Protein AF-A0AA88CM36-F1 (afdb_monomer)

Mean predicted aligned error: 4.9 Å

pLDDT: mean 90.38, std 9.53, range [45.75, 97.06]

InterPro domains:
  IPR036291 NAD(P)-binding domain superfamily [SSF51735] (39-88)
  IPR047109 Cinnamyl alcohol dehydrogenase-like [PTHR42683] (1-88)

Organism: Ficus carica (NCBI:txid3494)

Solvent-accessible surface area (backbone atoms only — not comparable to full-atom values): 5952 Å² total; per-residue (Å²): 138,77,50,72,56,81,22,68,46,97,88,70,48,72,32,73,52,90,91,53,96,71,82,87,77,63,70,91,79,61,75,89,79,60,98,73,64,61,66,80,77,44,55,55,41,81,50,44,30,46,68,40,50,50,56,33,56,76,72,61,57,49,40,67,82,43,87,74,88,79,88,62,80,54,76,45,31,54,41,40,54,53,50,36,42,75,39,40,13,47,77,83,127

Sequence (93 aa):
MILTYAAIYYDGTTTYRGYSDVMEAEEHFVIRIPDNPPLDAGAPLLCAGITVYGPLKYFKLDKAGLHVGIVGLGGLGRMAVKFAKAMGGLRSL

Nearest PDB structures (foldseek):
  1yqd-assembly1_A  TM=9.614E-01  e=1.274E-07  Populus tremuloides
  5z0c-assembly1_A-2  TM=9.697E-01  e=1.662E-07  Persicaria minor
  6k3g-assembly1_B  TM=9.669E-01  e=3.943E-07  Catharanthus roseus
  8b1v-assembly1_A  TM=9.812E-01  e=3.167E-05  Tabernanthe iboga
  5vkt-assembly1_A  TM=9.602E-01  e=2.964E-05  Sorghum bicolor

Foldseek 3Di:
DADQFQGQDPVRDTHDDDVDPDDDDDPVLDDDDDPDDDPVVCVLCSPLVCVQVVCCVVVVVLAAPAADDADDDPSNSVNNVVSCVVSNNDDDD

Radius of gyration: 16.61 Å; Cα contacts (8 Å, |Δi|>4): 82; chains: 1; bounding box: 49×28×39 Å

Secondary structure (DSSP, 8-state):
---SSSPBPTTSPBP-TTSSS-----GGG--PPPSSS-HHHHGGGGTHHHHHHHHHHHTT--STT--------SHHHHHHHHHHHHTT-----

Structure (mmCIF, N/CA/C/O backbone):
data_AF-A0AA88CM36-F1
#
_entry.id   AF-A0AA88CM36-F1
#
loop_
_atom_site.group_PDB
_atom_site.id
_atom_site.type_symbol
_atom_site.label_atom_id
_atom_site.label_alt_id
_atom_site.label_comp_id
_atom_site.label_asym_id
_atom_site.label_entity_id
_atom_site.label_seq_id
_atom_site.pdbx_PDB_ins_code
_atom_site.Cartn_x
_atom_site.Cartn_y
_atom_site.Cartn_z
_atom_site.occupancy
_atom_site.B_iso_or_equiv
_atom_site.auth_seq_id
_atom_site.auth_comp_id
_atom_site.auth_asym_id
_atom_site.auth_atom_id
_atom_site.pdbx_PDB_mo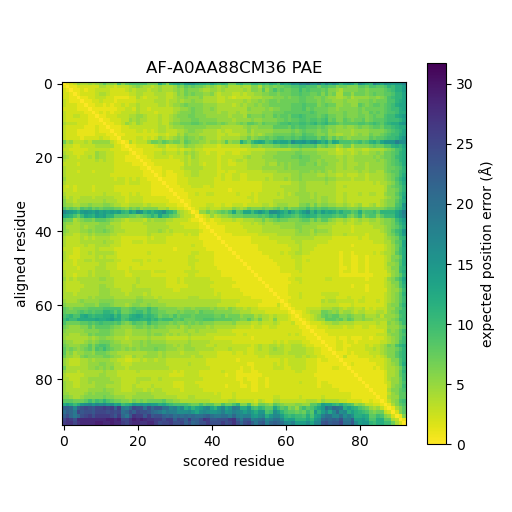del_num
ATOM 1 N N . MET A 1 1 ? 17.580 -0.940 2.731 1.00 74.94 1 MET A N 1
ATOM 2 C CA . MET A 1 1 ? 16.276 -0.784 2.050 1.00 74.94 1 MET A CA 1
ATOM 3 C C . MET A 1 1 ? 16.551 -0.526 0.582 1.00 74.94 1 MET A C 1
ATOM 5 O O . MET A 1 1 ? 17.254 0.431 0.292 1.00 74.94 1 MET A O 1
ATOM 9 N N . ILE A 1 2 ? 16.068 -1.387 -0.314 1.00 89.38 2 ILE A N 1
ATOM 10 C CA . ILE A 1 2 ? 16.191 -1.193 -1.765 1.00 89.38 2 ILE A CA 1
ATOM 11 C C . ILE A 1 2 ? 14.916 -0.504 -2.243 1.00 89.38 2 ILE A C 1
ATOM 13 O O . ILE A 1 2 ? 13.821 -1.006 -1.996 1.00 89.38 2 ILE A O 1
ATOM 17 N N . LEU A 1 3 ? 15.050 0.649 -2.896 1.00 90.44 3 LEU A N 1
ATO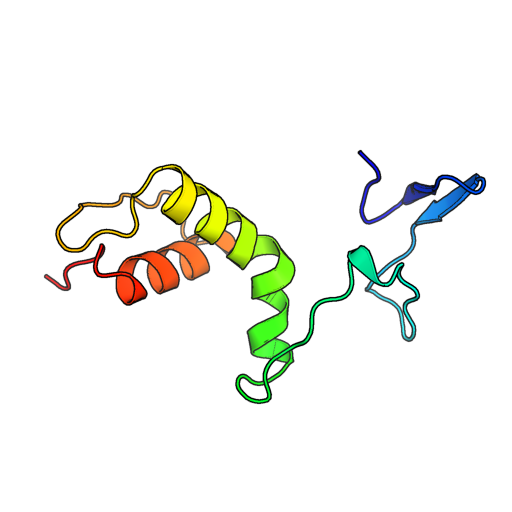M 18 C CA . LEU A 1 3 ? 13.896 1.405 -3.374 1.00 90.44 3 LEU A CA 1
ATOM 19 C C . LEU A 1 3 ? 13.276 0.770 -4.624 1.00 90.44 3 LEU A C 1
ATOM 21 O O . LEU A 1 3 ? 13.917 0.041 -5.393 1.00 90.44 3 LEU A O 1
ATOM 25 N N . THR A 1 4 ? 11.996 1.084 -4.825 1.00 88.94 4 THR A N 1
ATOM 26 C CA . THR A 1 4 ? 11.221 0.640 -5.984 1.00 88.94 4 THR A CA 1
ATOM 27 C C . THR A 1 4 ? 11.867 1.115 -7.289 1.00 88.94 4 THR A C 1
ATOM 29 O O . THR A 1 4 ? 11.979 0.334 -8.221 1.00 88.94 4 THR A O 1
ATOM 32 N N . TYR A 1 5 ? 12.382 2.341 -7.333 1.00 92.94 5 TYR A N 1
ATOM 33 C CA . TYR A 1 5 ? 13.041 2.900 -8.513 1.00 92.94 5 TYR A CA 1
ATOM 34 C C . TYR A 1 5 ? 14.406 3.476 -8.145 1.00 92.94 5 TYR A C 1
ATOM 36 O O . TYR A 1 5 ? 14.582 3.965 -7.025 1.00 92.94 5 TYR A O 1
ATOM 44 N N . ALA A 1 6 ? 15.334 3.450 -9.103 1.00 93.94 6 ALA A N 1
ATOM 45 C CA . ALA A 1 6 ? 16.639 4.111 -9.034 1.00 93.94 6 ALA A CA 1
ATOM 46 C C . ALA A 1 6 ? 17.521 3.689 -7.839 1.00 93.94 6 ALA A C 1
ATOM 48 O O . ALA A 1 6 ? 18.385 4.448 -7.403 1.00 93.94 6 ALA A O 1
ATOM 49 N N . ALA A 1 7 ? 17.321 2.480 -7.305 1.00 94.31 7 ALA A N 1
ATOM 50 C CA . ALA A 1 7 ? 18.217 1.885 -6.318 1.00 94.31 7 ALA A CA 1
ATOM 51 C C . ALA A 1 7 ? 19.135 0.853 -6.970 1.00 94.31 7 ALA A C 1
ATOM 53 O O . ALA A 1 7 ? 18.741 0.186 -7.925 1.00 94.31 7 ALA A O 1
ATOM 54 N N . ILE A 1 8 ? 20.331 0.694 -6.404 1.00 94.75 8 ILE A N 1
ATOM 55 C CA . ILE A 1 8 ? 21.252 -0.379 -6.777 1.00 94.75 8 ILE A CA 1
ATOM 56 C C . ILE A 1 8 ? 20.821 -1.666 -6.067 1.00 94.75 8 ILE A C 1
ATOM 58 O O . ILE A 1 8 ? 20.647 -1.679 -4.843 1.00 94.75 8 ILE A O 1
ATOM 62 N N . TYR A 1 9 ? 20.594 -2.720 -6.844 1.00 91.44 9 TYR A N 1
ATOM 63 C CA . TYR A 1 9 ? 20.250 -4.053 -6.368 1.00 91.44 9 TYR A CA 1
ATOM 64 C C . TYR A 1 9 ? 21.506 -4.828 -5.939 1.00 91.44 9 TYR A C 1
ATOM 66 O O . TYR A 1 9 ? 22.632 -4.370 -6.134 1.00 91.44 9 TYR A O 1
ATOM 74 N N . TYR A 1 10 ? 21.329 -5.996 -5.316 1.00 90.94 10 TYR A N 1
ATOM 75 C CA . TYR A 1 10 ? 22.443 -6.783 -4.766 1.00 90.94 10 TYR A CA 1
ATOM 76 C C . TYR A 1 10 ? 23.454 -7.253 -5.824 1.00 90.94 10 TYR A C 1
ATOM 78 O O . TYR A 1 10 ? 24.615 -7.478 -5.497 1.00 90.94 10 TYR A O 1
ATOM 86 N N . ASP A 1 11 ? 23.025 -7.368 -7.078 1.00 92.69 11 ASP A N 1
ATOM 87 C CA . ASP A 1 11 ? 23.846 -7.740 -8.235 1.00 92.69 11 ASP A CA 1
ATOM 88 C C . ASP A 1 11 ? 24.501 -6.534 -8.942 1.00 92.69 11 ASP A C 1
ATOM 90 O O . ASP A 1 11 ? 25.160 -6.694 -9.967 1.00 92.69 11 ASP A O 1
ATOM 94 N N . GLY A 1 12 ? 24.332 -5.319 -8.406 1.00 94.56 12 GLY A N 1
ATOM 95 C CA . GLY A 1 12 ? 24.861 -4.081 -8.980 1.00 94.56 12 GLY A CA 1
ATOM 96 C C . GLY A 1 12 ? 23.979 -3.432 -10.053 1.00 94.56 12 GLY A C 1
ATOM 97 O O . GLY A 1 12 ? 24.320 -2.350 -10.533 1.00 94.56 12 GLY A O 1
ATOM 98 N N . THR A 1 13 ? 22.842 -4.031 -10.419 1.00 93.69 13 THR A N 1
ATOM 99 C CA . THR A 1 13 ? 21.902 -3.457 -11.397 1.00 93.69 13 THR A CA 1
ATOM 100 C C . THR A 1 13 ? 21.021 -2.364 -10.783 1.00 93.69 13 THR A C 1
ATOM 102 O O . THR A 1 13 ? 20.904 -2.242 -9.566 1.00 93.69 13 THR A O 1
ATOM 105 N N . THR A 1 14 ? 20.396 -1.525 -11.616 1.00 94.75 14 THR A N 1
ATOM 106 C CA . THR A 1 14 ? 19.444 -0.496 -11.156 1.00 94.75 14 THR A CA 1
ATOM 107 C C . THR A 1 14 ? 18.004 -1.007 -11.199 1.00 94.75 14 THR A C 1
ATOM 109 O O . THR A 1 14 ? 17.604 -1.686 -12.141 1.00 94.75 14 THR A O 1
ATOM 112 N N . THR A 1 15 ? 17.188 -0.644 -10.208 1.00 94.06 15 THR A N 1
ATOM 113 C CA . THR A 1 15 ? 15.762 -0.995 -10.166 1.00 94.06 15 THR A CA 1
ATOM 114 C C . THR A 1 15 ? 14.907 -0.089 -11.071 1.00 94.06 15 THR A C 1
ATOM 116 O O . THR A 1 15 ? 14.886 1.131 -10.893 1.00 94.06 15 THR A O 1
ATOM 119 N N . TYR A 1 16 ? 14.163 -0.692 -12.016 1.00 90.31 16 TYR A N 1
ATOM 120 C CA . TYR A 1 16 ? 13.294 0.014 -12.986 1.00 90.31 16 TYR A CA 1
ATOM 121 C C . TYR A 1 16 ? 11.785 -0.229 -12.809 1.00 90.31 16 TYR A C 1
ATOM 123 O O . TYR A 1 16 ? 11.023 0.698 -13.006 1.00 90.31 16 TYR A O 1
ATOM 131 N N . ARG A 1 17 ? 11.357 -1.427 -12.389 1.00 89.94 17 ARG A N 1
ATOM 132 C CA . ARG A 1 17 ? 10.011 -1.789 -11.877 1.00 89.94 17 ARG A CA 1
ATOM 133 C C . ARG A 1 17 ? 8.788 -1.283 -12.681 1.00 89.94 17 ARG A C 1
ATOM 135 O O . ARG A 1 17 ? 8.851 -1.113 -13.883 1.00 89.94 17 ARG A O 1
ATOM 142 N N . GLY A 1 18 ? 7.619 -1.207 -12.034 1.00 91.00 18 GLY A N 1
ATOM 143 C CA . GLY A 1 18 ? 6.317 -1.554 -12.630 1.00 91.00 18 GLY A CA 1
ATOM 144 C C . GLY A 1 18 ? 5.666 -0.589 -13.609 1.00 91.00 18 GLY A C 1
ATOM 145 O O . GLY A 1 18 ? 4.524 -0.825 -13.985 1.00 91.00 18 GLY A O 1
ATOM 146 N N . TYR A 1 19 ? 6.350 0.468 -14.034 1.00 95.06 19 TYR A N 1
ATOM 147 C CA . TYR A 1 19 ? 5.942 1.246 -15.206 1.00 95.06 19 TYR A CA 1
ATOM 148 C C . TYR A 1 19 ? 6.698 0.746 -16.442 1.00 95.06 19 TYR A C 1
ATOM 150 O O . TYR A 1 19 ? 7.348 1.510 -17.150 1.00 95.06 19 TYR A O 1
ATOM 158 N N . SER A 1 20 ? 6.608 -0.567 -16.651 1.00 94.25 20 SER A N 1
ATOM 159 C CA . SER A 1 20 ? 7.209 -1.345 -17.730 1.00 94.25 20 SER A CA 1
ATOM 160 C C . SER A 1 20 ? 6.190 -2.358 -18.259 1.00 94.25 20 SER A C 1
ATOM 162 O O . SER A 1 20 ? 5.182 -2.647 -17.612 1.00 94.25 20 SER A O 1
ATOM 164 N N . ASP A 1 21 ? 6.441 -2.885 -19.449 1.00 96.81 21 ASP A N 1
ATOM 165 C CA . ASP A 1 21 ? 5.667 -3.959 -20.075 1.00 96.81 21 ASP A CA 1
ATOM 166 C C . ASP A 1 21 ? 5.908 -5.324 -19.411 1.00 96.81 21 ASP A C 1
ATOM 168 O O . ASP A 1 21 ? 4.984 -6.129 -19.294 1.00 96.81 21 ASP A O 1
ATOM 172 N N . VAL A 1 22 ? 7.133 -5.567 -18.940 1.00 95.19 22 VAL A N 1
ATOM 173 C CA . VAL A 1 22 ? 7.542 -6.802 -18.261 1.00 95.19 22 VAL A CA 1
ATOM 174 C C . VAL A 1 22 ? 8.248 -6.475 -16.943 1.00 95.19 22 VAL A C 1
ATOM 176 O O . VAL A 1 22 ? 8.966 -5.478 -16.832 1.00 95.19 22 VAL A O 1
ATOM 179 N N . MET A 1 23 ? 8.039 -7.311 -15.922 1.00 93.25 23 MET A N 1
ATOM 180 C CA . MET A 1 23 ? 8.713 -7.215 -14.625 1.00 93.25 23 MET A CA 1
ATOM 181 C C . MET A 1 23 ? 9.237 -8.583 -14.193 1.00 93.25 23 MET A C 1
ATOM 183 O O . MET A 1 23 ? 8.513 -9.574 -14.240 1.00 93.25 23 MET A O 1
ATOM 187 N N . GLU A 1 24 ? 10.464 -8.593 -13.682 1.00 90.94 24 GLU A N 1
ATOM 188 C CA . GLU A 1 24 ? 11.071 -9.735 -13.006 1.00 90.94 24 GLU A CA 1
ATOM 189 C C . GLU A 1 24 ? 11.170 -9.454 -11.501 1.00 90.94 24 GLU A C 1
ATOM 191 O O . GLU A 1 24 ? 11.464 -8.331 -11.075 1.00 90.94 24 GLU A O 1
ATOM 196 N N . ALA A 1 25 ? 10.889 -10.467 -10.685 1.00 91.12 25 ALA A N 1
ATOM 197 C CA . ALA A 1 25 ? 10.951 -10.382 -9.232 1.00 91.12 25 ALA A CA 1
ATOM 198 C C . ALA A 1 25 ? 11.354 -11.735 -8.636 1.00 91.12 25 ALA A C 1
ATOM 200 O O . ALA A 1 25 ? 11.011 -12.785 -9.176 1.00 91.12 25 ALA A O 1
ATOM 201 N N . GLU A 1 26 ? 12.051 -11.703 -7.500 1.00 91.56 26 GLU A N 1
ATOM 202 C CA . GLU A 1 26 ? 12.318 -12.904 -6.708 1.00 91.56 26 GLU A CA 1
ATOM 203 C C . GLU A 1 26 ? 10.999 -13.475 -6.165 1.00 91.56 26 GLU A C 1
ATOM 205 O O . GLU A 1 26 ? 10.149 -12.727 -5.669 1.00 91.56 26 GLU A O 1
ATOM 210 N N . GLU A 1 27 ? 10.849 -14.801 -6.221 1.00 96.25 27 GLU A N 1
ATOM 211 C CA . GLU A 1 27 ? 9.623 -15.512 -5.841 1.00 96.25 27 GLU A CA 1
ATOM 212 C C . GLU A 1 27 ? 9.119 -15.162 -4.434 1.00 96.25 27 GLU A C 1
ATOM 214 O O . GLU A 1 27 ? 7.910 -15.074 -4.223 1.00 96.25 27 GLU A O 1
ATOM 219 N N . HIS A 1 28 ? 10.025 -14.875 -3.492 1.00 94.50 28 HIS A N 1
ATOM 220 C CA . HIS A 1 28 ? 9.685 -14.507 -2.117 1.00 94.50 28 HIS A CA 1
ATOM 221 C C . HIS A 1 28 ? 8.812 -13.242 -2.027 1.00 94.50 28 HIS A C 1
ATOM 223 O O . HIS A 1 28 ? 8.031 -13.089 -1.087 1.00 94.50 28 HIS A O 1
ATOM 229 N N . PHE A 1 29 ? 8.919 -12.339 -3.005 1.00 92.88 29 PHE A N 1
ATOM 230 C CA . PHE A 1 29 ? 8.162 -11.086 -3.059 1.00 92.88 29 PHE A CA 1
ATOM 231 C C . PHE A 1 29 ? 6.954 -11.142 -4.003 1.00 92.88 29 PHE A C 1
ATOM 233 O O . PHE A 1 29 ? 6.231 -10.149 -4.128 1.00 92.88 29 PHE A O 1
ATOM 240 N N . VAL A 1 30 ? 6.708 -12.279 -4.660 1.00 95.38 30 VAL A N 1
ATOM 241 C CA . VAL A 1 30 ? 5.559 -12.466 -5.550 1.00 95.38 30 VAL A CA 1
ATOM 242 C C . VAL A 1 30 ? 4.363 -12.960 -4.740 1.00 95.38 30 VAL A C 1
ATOM 244 O O . VAL A 1 30 ? 4.420 -13.974 -4.050 1.00 95.38 30 VAL A O 1
ATOM 247 N N . ILE A 1 31 ? 3.243 -12.244 -4.838 1.00 94.56 31 ILE A N 1
ATOM 248 C CA . ILE A 1 31 ? 2.012 -12.573 -4.115 1.00 94.56 31 ILE A CA 1
ATOM 249 C C . ILE A 1 31 ? 0.986 -13.156 -5.081 1.00 94.56 31 ILE A C 1
ATOM 251 O O . ILE A 1 31 ? 0.689 -12.569 -6.122 1.00 94.56 31 ILE A O 1
ATOM 255 N N . ARG A 1 32 ? 0.388 -14.291 -4.705 1.00 94.44 32 ARG A N 1
ATOM 256 C CA . ARG A 1 32 ? -0.750 -14.862 -5.431 1.00 94.44 32 ARG A CA 1
ATOM 257 C C . ARG A 1 32 ? -1.980 -13.969 -5.257 1.00 94.44 32 ARG A C 1
ATOM 259 O O . ARG A 1 32 ? -2.487 -13.821 -4.146 1.00 94.44 32 ARG A O 1
ATOM 266 N N . ILE A 1 33 ? -2.483 -13.425 -6.361 1.00 93.12 33 ILE A N 1
ATOM 267 C CA . ILE A 1 33 ? -3.734 -12.663 -6.381 1.00 93.12 33 ILE A CA 1
ATOM 268 C C . ILE A 1 33 ? -4.918 -13.648 -6.433 1.00 93.12 33 ILE A C 1
ATOM 270 O O . ILE A 1 33 ? -4.882 -14.580 -7.239 1.00 93.12 33 ILE A O 1
ATOM 274 N N . PRO A 1 34 ? -5.938 -13.509 -5.564 1.00 91.75 34 PRO A N 1
ATOM 275 C CA . PRO A 1 34 ? -7.147 -14.330 -5.633 1.00 91.75 34 PRO A CA 1
ATOM 276 C C . PRO A 1 34 ? -7.975 -14.006 -6.888 1.00 91.75 34 PRO A C 1
ATOM 278 O O . PRO A 1 34 ? -7.937 -12.880 -7.372 1.00 91.75 34 PRO A O 1
ATOM 281 N N . ASP A 1 35 ? -8.783 -14.962 -7.361 1.00 90.12 35 ASP A N 1
ATOM 282 C CA . ASP A 1 35 ? -9.565 -14.840 -8.612 1.00 90.12 35 ASP A CA 1
ATOM 283 C C . ASP A 1 35 ? -10.615 -13.708 -8.598 1.00 90.12 35 ASP A C 1
ATOM 285 O O . ASP A 1 35 ? -11.134 -13.300 -9.634 1.00 90.12 35 ASP A O 1
ATOM 289 N N . ASN A 1 36 ? -10.941 -13.195 -7.412 1.00 86.06 36 ASN A N 1
ATOM 290 C CA . ASN A 1 36 ? -11.796 -12.034 -7.193 1.00 86.06 36 ASN A CA 1
ATOM 291 C C . ASN A 1 36 ? -11.084 -11.175 -6.138 1.00 86.06 36 ASN A C 1
ATOM 293 O O . ASN A 1 36 ? -10.857 -11.692 -5.035 1.00 86.06 36 ASN A O 1
ATOM 297 N N . PRO A 1 37 ? -10.654 -9.926 -6.421 1.00 84.62 37 PRO A N 1
ATOM 298 C CA . PRO A 1 37 ? -11.260 -8.883 -7.276 1.00 84.62 37 PRO A CA 1
ATOM 299 C C . PRO A 1 37 ? -10.621 -8.672 -8.671 1.00 84.62 37 PRO A C 1
ATOM 301 O O . PRO A 1 37 ? -9.579 -9.258 -8.957 1.00 84.62 37 PRO A O 1
ATOM 304 N N . PRO A 1 38 ? -11.184 -7.771 -9.516 1.00 92.00 38 PRO A N 1
ATOM 305 C CA . PRO A 1 38 ? -10.501 -7.244 -10.702 1.00 92.00 38 PRO A CA 1
ATOM 306 C C . PRO A 1 38 ? -9.069 -6.773 -10.395 1.00 92.00 38 PRO A C 1
ATOM 308 O O . PRO A 1 38 ? -8.821 -6.159 -9.352 1.00 92.00 38 PRO A O 1
ATOM 311 N N . LEU A 1 39 ? -8.125 -7.061 -11.298 1.00 92.00 39 LEU A N 1
ATOM 312 C CA . LEU A 1 39 ? -6.690 -6.832 -11.069 1.00 92.00 39 LEU A CA 1
ATOM 313 C C . LEU A 1 39 ? -6.347 -5.355 -10.826 1.00 92.00 39 LEU A C 1
ATOM 315 O O . LEU A 1 39 ? -5.526 -5.040 -9.964 1.00 92.00 39 LEU A O 1
ATOM 319 N N . ASP A 1 40 ? -7.006 -4.446 -11.539 1.00 92.62 40 ASP A N 1
ATOM 320 C CA . ASP A 1 40 ? -6.860 -2.995 -11.397 1.00 92.62 40 ASP A CA 1
ATOM 321 C C . ASP A 1 40 ? -7.324 -2.498 -10.019 1.00 92.62 40 ASP A C 1
ATOM 323 O O . ASP A 1 40 ? -6.647 -1.694 -9.375 1.00 92.62 40 ASP A O 1
ATOM 327 N N 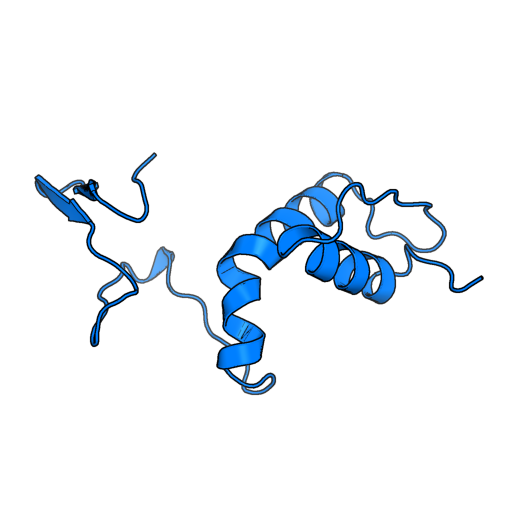. ALA A 1 41 ? -8.436 -3.032 -9.516 1.00 90.06 41 ALA A N 1
ATOM 328 C CA . ALA A 1 41 ? -8.931 -2.748 -8.174 1.00 90.06 41 ALA A CA 1
ATOM 329 C C . ALA A 1 41 ? -8.052 -3.373 -7.076 1.00 90.06 41 ALA A C 1
ATOM 331 O O . ALA A 1 41 ? -7.983 -2.843 -5.962 1.00 90.06 41 ALA A O 1
ATOM 332 N N . GLY A 1 42 ? -7.387 -4.492 -7.379 1.00 91.88 42 GLY A N 1
ATOM 333 C CA . GLY A 1 42 ? -6.482 -5.197 -6.475 1.00 91.88 42 GLY A CA 1
ATOM 334 C C . GLY A 1 42 ? -5.106 -4.543 -6.334 1.00 91.88 42 GLY A C 1
ATOM 335 O O . GLY A 1 42 ? -4.545 -4.548 -5.239 1.00 91.88 42 GLY A O 1
ATOM 336 N N . ALA A 1 43 ? -4.569 -3.930 -7.392 1.00 93.56 43 ALA A N 1
ATOM 337 C CA . ALA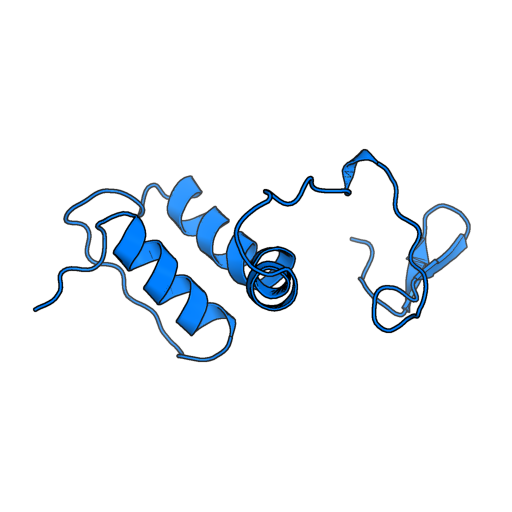 A 1 43 ? -3.208 -3.382 -7.404 1.00 93.56 43 ALA A CA 1
ATOM 338 C C . ALA A 1 43 ? -2.887 -2.412 -6.236 1.00 93.56 43 ALA A C 1
ATOM 340 O O . ALA A 1 43 ? -1.831 -2.568 -5.613 1.00 93.56 43 ALA A O 1
ATOM 341 N N . PRO A 1 44 ? -3.773 -1.473 -5.829 1.00 94.19 44 PRO A N 1
ATOM 342 C CA . PRO A 1 44 ? -3.516 -0.585 -4.690 1.00 94.19 44 PRO A CA 1
ATOM 343 C C . PRO A 1 44 ? -3.360 -1.301 -3.340 1.00 94.19 44 PRO A C 1
ATOM 345 O O . PRO A 1 44 ? -2.806 -0.722 -2.398 1.00 94.19 44 PRO A O 1
ATOM 348 N N . LEU A 1 45 ? -3.831 -2.548 -3.213 1.00 95.06 45 LEU A N 1
ATOM 349 C CA . LEU A 1 45 ? -3.695 -3.329 -1.981 1.00 95.06 45 LEU A CA 1
ATOM 350 C C . LEU A 1 45 ? -2.231 -3.651 -1.664 1.00 95.06 45 LEU A C 1
ATOM 352 O O . LEU A 1 45 ? -1.865 -3.673 -0.489 1.00 95.06 45 LEU A O 1
ATOM 356 N N . LEU A 1 46 ? -1.400 -3.838 -2.694 1.00 94.94 46 LEU A N 1
ATOM 357 C CA . LEU A 1 46 ? 0.002 -4.253 -2.569 1.00 94.94 46 LEU A CA 1
ATOM 358 C C . LEU A 1 46 ? 0.903 -3.183 -1.930 1.00 94.94 46 LEU A C 1
ATOM 360 O O . LEU A 1 46 ? 1.981 -3.503 -1.442 1.00 94.94 46 LEU A O 1
ATOM 364 N N . CYS A 1 47 ? 0.462 -1.923 -1.906 1.00 94.88 47 CYS A N 1
ATOM 365 C CA . CYS A 1 47 ? 1.171 -0.822 -1.255 1.00 94.88 47 CYS A CA 1
ATOM 366 C C . CYS A 1 47 ? 0.271 -0.142 -0.218 1.00 94.88 47 CYS A C 1
ATOM 368 O O . CYS A 1 47 ? 0.336 -0.463 0.966 1.00 94.88 47 CYS A O 1
ATOM 370 N N . ALA A 1 48 ? -0.647 0.726 -0.651 1.00 96.62 48 ALA A N 1
ATOM 371 C CA . ALA A 1 48 ? -1.509 1.480 0.258 1.00 96.62 48 ALA A CA 1
ATOM 372 C C . ALA A 1 48 ? -2.351 0.573 1.169 1.00 96.62 48 ALA A C 1
ATOM 374 O O . ALA A 1 48 ? -2.591 0.914 2.328 1.00 96.62 48 ALA A O 1
ATOM 375 N N . GLY A 1 49 ? -2.796 -0.578 0.659 1.00 96.50 49 GLY A N 1
ATOM 376 C CA . GLY A 1 49 ? -3.585 -1.518 1.442 1.00 96.50 49 GLY A CA 1
ATOM 377 C C . GLY A 1 49 ? -2.799 -2.136 2.592 1.00 96.50 49 GLY A C 1
ATOM 378 O O . GLY A 1 49 ? -3.204 -1.987 3.744 1.00 96.50 49 GLY A O 1
ATOM 379 N N . ILE A 1 50 ? -1.665 -2.780 2.304 1.00 96.56 50 ILE A N 1
ATOM 380 C CA . ILE A 1 50 ? -0.836 -3.411 3.339 1.00 96.56 50 ILE A CA 1
ATOM 381 C C . ILE A 1 50 ? -0.268 -2.389 4.329 1.00 96.56 50 ILE A C 1
ATOM 383 O O . ILE A 1 50 ? -0.236 -2.668 5.528 1.00 96.56 50 ILE A O 1
ATOM 387 N N . THR A 1 51 ? 0.077 -1.178 3.871 1.00 97.06 51 THR A N 1
ATOM 388 C CA . THR A 1 51 ? 0.534 -0.083 4.743 1.00 97.06 51 THR A CA 1
ATOM 389 C C . THR A 1 51 ? -0.495 0.277 5.811 1.00 97.06 51 THR A C 1
ATOM 391 O O . THR A 1 51 ? -0.106 0.662 6.910 1.00 97.06 51 THR A O 1
ATOM 394 N N . VAL A 1 52 ? -1.794 0.134 5.532 1.00 96.69 52 VAL A N 1
ATOM 395 C CA . VAL A 1 52 ? -2.843 0.392 6.527 1.00 96.69 52 VAL A CA 1
ATOM 396 C C . VAL A 1 52 ? -3.283 -0.875 7.261 1.00 96.69 52 VAL A C 1
ATOM 398 O O . VAL A 1 52 ? -3.493 -0.850 8.472 1.00 96.69 52 VAL A O 1
ATOM 401 N N . TYR A 1 53 ? -3.395 -2.000 6.560 1.00 95.94 53 TYR A N 1
ATOM 402 C CA . TYR A 1 53 ? -3.779 -3.278 7.155 1.00 95.94 53 TYR A CA 1
ATOM 403 C C . TYR A 1 53 ? -2.787 -3.729 8.238 1.00 95.94 53 TYR A C 1
ATOM 405 O O . TYR A 1 53 ? -3.204 -4.158 9.315 1.00 95.94 53 TYR A O 1
ATOM 413 N N . GLY A 1 54 ? -1.483 -3.587 7.974 1.00 96.44 54 GLY A N 1
ATOM 414 C CA . GLY A 1 54 ? -0.396 -3.944 8.887 1.00 96.44 54 GLY A CA 1
ATOM 415 C C . GLY A 1 54 ? -0.550 -3.339 10.287 1.00 96.44 54 GLY A C 1
ATOM 416 O O . GLY A 1 54 ? -0.692 -4.103 11.242 1.00 96.44 54 GLY A O 1
ATOM 417 N N . PRO A 1 55 ? -0.579 -2.000 10.449 1.00 94.69 55 PRO A N 1
ATOM 418 C CA . PRO A 1 55 ? -0.755 -1.376 11.757 1.00 94.69 55 PRO A CA 1
ATOM 419 C C . PRO A 1 55 ? -2.123 -1.673 12.384 1.00 94.69 55 P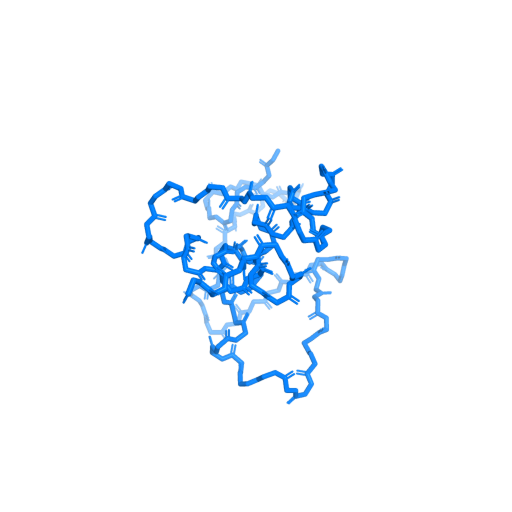RO A C 1
ATOM 421 O O . PRO A 1 55 ? -2.180 -1.894 13.593 1.00 94.69 55 PRO A O 1
ATOM 424 N N . LEU A 1 56 ? -3.209 -1.754 11.601 1.00 93.94 56 LEU A N 1
ATOM 425 C CA . LEU A 1 56 ? -4.525 -2.120 12.144 1.00 93.94 56 LEU A CA 1
ATOM 426 C C . LEU A 1 56 ? -4.490 -3.489 12.837 1.00 93.94 56 LEU A C 1
ATOM 428 O O . LEU A 1 56 ? -4.997 -3.627 13.948 1.00 93.94 56 LEU A O 1
ATOM 432 N N . LYS A 1 57 ? -3.843 -4.484 12.222 1.00 93.69 57 LYS A N 1
ATOM 433 C CA . LYS A 1 57 ? -3.685 -5.823 12.805 1.00 93.69 57 LYS A CA 1
ATOM 434 C C . LYS A 1 57 ? -2.650 -5.865 13.924 1.00 93.69 57 LYS A C 1
ATOM 436 O O . LYS A 1 57 ? -2.927 -6.410 14.989 1.00 93.69 57 LYS A O 1
ATOM 441 N N . TYR A 1 58 ? -1.473 -5.284 13.705 1.00 95.50 58 TYR A N 1
ATOM 442 C CA . TYR A 1 58 ? -0.357 -5.339 14.652 1.00 95.50 58 TYR A CA 1
ATOM 443 C C . TYR A 1 58 ? -0.721 -4.712 16.004 1.00 95.50 58 TYR A C 1
ATOM 445 O O . TYR A 1 58 ? -0.458 -5.294 17.056 1.00 95.50 58 TYR A O 1
ATOM 453 N N . PHE A 1 59 ? -1.416 -3.571 15.982 1.00 93.88 59 PHE A N 1
ATOM 454 C CA . PHE A 1 59 ? -1.888 -2.885 17.187 1.00 93.88 59 PHE A CA 1
ATOM 455 C C . PHE A 1 59 ? -3.275 -3.345 17.656 1.00 93.88 59 PHE A C 1
ATOM 457 O O . PHE A 1 59 ? -3.817 -2.775 18.602 1.00 93.88 59 PHE A O 1
ATOM 464 N N . LYS A 1 60 ? -3.842 -4.396 17.045 1.00 91.44 60 LYS A N 1
ATOM 465 C CA . LYS A 1 60 ? -5.138 -4.991 17.418 1.00 91.44 60 LYS A CA 1
ATOM 466 C C . LYS A 1 60 ? -6.302 -3.986 17.371 1.00 91.44 60 LYS A C 1
ATOM 468 O O . LYS A 1 60 ? -7.203 -4.032 18.212 1.00 91.44 60 LYS A O 1
ATOM 473 N N . LEU A 1 61 ? -6.260 -3.073 16.400 1.00 90.62 61 LEU A N 1
ATOM 474 C CA . LEU A 1 61 ? -7.291 -2.066 16.110 1.00 90.62 61 LEU A CA 1
ATOM 475 C C . LEU A 1 61 ? -8.401 -2.605 15.192 1.00 90.62 61 LEU A C 1
ATOM 477 O O . LEU A 1 61 ? -9.334 -1.890 14.842 1.00 90.62 61 LEU A O 1
ATOM 481 N N . ASP A 1 62 ? -8.304 -3.872 14.807 1.00 87.38 62 ASP A N 1
ATOM 482 C CA . ASP A 1 62 ? -9.241 -4.617 13.973 1.00 87.38 62 ASP A CA 1
ATOM 483 C C . ASP A 1 62 ? -10.389 -5.266 14.767 1.00 87.38 62 ASP A C 1
ATOM 485 O O . ASP A 1 62 ? -11.122 -6.092 14.228 1.00 87.38 62 ASP A O 1
ATOM 489 N N . LYS A 1 63 ? -10.538 -4.938 16.055 1.00 85.75 63 LYS A N 1
ATOM 490 C CA . LYS A 1 63 ? -11.608 -5.475 16.904 1.00 85.75 63 LYS A CA 1
ATOM 491 C C . LYS A 1 63 ? -12.894 -4.670 16.756 1.00 85.75 63 LYS A C 1
ATOM 493 O O . LYS A 1 63 ? -12.879 -3.439 16.708 1.00 85.75 63 LYS A O 1
ATOM 498 N N . ALA A 1 64 ? -14.019 -5.379 16.786 1.00 84.19 64 ALA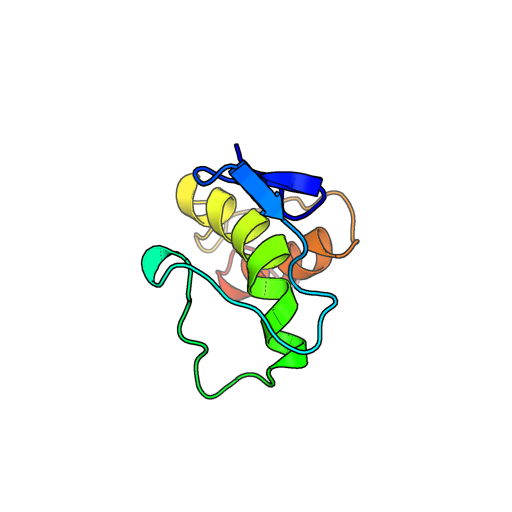 A N 1
ATOM 499 C CA . ALA A 1 64 ? -15.336 -4.763 16.774 1.00 84.19 64 ALA A CA 1
ATOM 500 C C . ALA A 1 64 ? -15.538 -3.823 17.974 1.00 84.19 64 ALA A C 1
ATOM 502 O O . ALA A 1 64 ? -15.136 -4.129 19.097 1.00 84.19 64 ALA A O 1
ATOM 503 N N . GLY A 1 65 ? -16.189 -2.684 17.731 1.00 80.94 65 GLY A N 1
ATOM 504 C CA . GLY A 1 65 ? -16.529 -1.708 18.773 1.00 80.94 65 GLY A CA 1
ATOM 505 C C . GLY A 1 65 ? -15.404 -0.742 19.157 1.00 80.94 65 GLY A C 1
ATOM 506 O O . GLY A 1 65 ? -15.630 0.134 19.988 1.00 80.94 65 GLY A O 1
ATOM 507 N N . LEU A 1 66 ? -14.219 -0.855 18.549 1.00 85.94 66 LEU A N 1
ATOM 508 C CA . LEU A 1 66 ? -13.183 0.170 18.666 1.00 85.94 66 LEU A CA 1
ATOM 509 C C . LEU A 1 66 ? -13.543 1.407 17.838 1.00 85.94 66 LEU A C 1
ATOM 511 O O . LEU A 1 66 ? -14.204 1.300 16.812 1.00 85.94 66 LEU A O 1
ATOM 515 N N . HIS A 1 67 ? -13.074 2.577 18.272 1.00 87.94 67 HIS A N 1
ATOM 516 C CA . HIS A 1 67 ? -13.165 3.818 17.507 1.00 87.94 67 HIS A CA 1
ATOM 517 C C . HIS A 1 67 ? -11.806 4.123 16.875 1.00 87.94 67 HIS A C 1
ATOM 519 O O . HIS A 1 67 ? -10.832 4.371 17.585 1.00 87.94 67 HIS A O 1
ATOM 525 N N . VAL A 1 68 ? 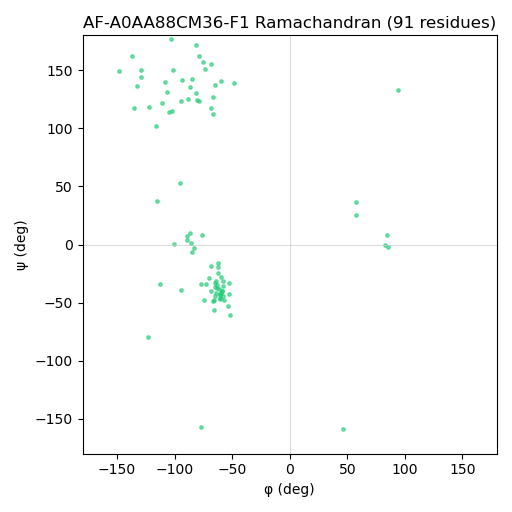-11.737 4.106 15.542 1.00 89.44 68 VAL A N 1
ATOM 526 C CA . VAL A 1 68 ? -10.506 4.371 14.783 1.00 89.44 68 VAL A CA 1
ATOM 527 C C . VAL A 1 68 ? -10.624 5.705 14.050 1.00 89.44 68 VAL A C 1
ATOM 529 O O . VAL A 1 68 ? -11.528 5.900 13.239 1.00 89.44 68 VAL A O 1
ATOM 532 N N . GLY A 1 69 ? -9.699 6.624 14.332 1.00 92.94 69 GLY A N 1
ATOM 533 C CA . GLY A 1 69 ? -9.574 7.894 13.618 1.00 92.94 69 GLY A CA 1
ATOM 534 C C . GLY A 1 69 ? -8.696 7.752 12.376 1.00 92.94 69 GLY A C 1
ATOM 535 O O . GLY A 1 69 ? -7.631 7.142 12.432 1.00 92.94 69 GLY A O 1
ATOM 536 N N . ILE A 1 70 ? -9.128 8.334 11.257 1.00 94.69 70 ILE A N 1
ATOM 537 C CA . ILE A 1 70 ? -8.371 8.359 10.000 1.00 94.69 70 ILE A CA 1
ATOM 538 C C . ILE A 1 70 ? -8.174 9.819 9.609 1.00 94.69 70 ILE A C 1
ATOM 540 O O . ILE A 1 70 ? -9.145 10.538 9.377 1.00 94.69 70 ILE A O 1
ATOM 544 N N . VAL A 1 71 ? -6.918 10.257 9.536 1.00 96.25 71 VAL A N 1
ATOM 545 C CA . VAL A 1 71 ? -6.564 11.637 9.189 1.00 96.25 71 VAL A CA 1
ATOM 546 C C . VAL A 1 71 ? -6.042 11.672 7.753 1.00 96.25 71 VAL A C 1
ATOM 548 O O . VAL A 1 71 ? -4.991 11.113 7.452 1.00 96.25 71 VAL A O 1
ATOM 551 N N . GLY A 1 72 ? -6.797 12.330 6.869 1.00 95.81 72 GLY A N 1
ATOM 552 C CA . GLY A 1 72 ? -6.524 12.414 5.431 1.00 95.81 72 GLY A CA 1
ATOM 553 C C . GLY A 1 72 ? -7.255 11.343 4.607 1.00 95.81 72 GLY A C 1
ATOM 554 O O . GLY A 1 72 ? -7.234 10.161 4.933 1.00 95.81 72 GLY A O 1
ATOM 555 N N . LEU A 1 73 ? -7.893 11.754 3.502 1.00 94.81 73 LEU A N 1
ATOM 556 C CA . LEU A 1 73 ? -8.718 10.898 2.624 1.00 94.81 73 LEU A CA 1
ATOM 557 C C . LEU A 1 73 ? -8.136 10.747 1.204 1.00 94.81 73 LEU A C 1
ATOM 559 O O . LEU A 1 73 ? -8.861 10.700 0.206 1.00 94.81 73 LEU A O 1
ATOM 563 N N . GLY A 1 74 ? -6.806 10.664 1.122 1.00 94.81 74 GLY A N 1
ATOM 564 C CA . GLY A 1 74 ? -6.080 10.290 -0.097 1.00 94.81 74 GLY A CA 1
ATOM 565 C C . GLY A 1 74 ? -6.122 8.779 -0.369 1.00 94.81 74 GLY A C 1
ATOM 566 O O . GLY A 1 74 ? -6.991 8.069 0.140 1.00 94.81 74 GLY A O 1
ATOM 567 N N . GLY A 1 75 ? -5.154 8.266 -1.138 1.00 94.38 75 GLY A N 1
ATOM 568 C CA . GLY A 1 75 ? -5.080 6.840 -1.492 1.00 94.38 75 GLY A CA 1
ATOM 569 C C . GLY A 1 75 ? -5.104 5.907 -0.274 1.00 94.38 75 GLY A C 1
ATOM 570 O O . GLY A 1 75 ? -5.978 5.049 -0.174 1.00 94.38 75 GLY A O 1
ATOM 571 N N . LEU A 1 76 ? -4.214 6.132 0.701 1.00 96.88 76 LEU A N 1
ATOM 572 C CA . LEU A 1 76 ? -4.159 5.338 1.936 1.00 96.88 76 LEU A CA 1
ATOM 573 C C . LEU A 1 76 ? -5.422 5.514 2.785 1.00 96.88 76 LEU A C 1
ATOM 575 O O . LEU A 1 76 ? -5.981 4.532 3.258 1.00 96.88 76 LEU A O 1
ATOM 579 N N . GLY A 1 77 ? -5.905 6.749 2.943 1.00 96.25 77 GLY A N 1
ATOM 580 C CA . GLY A 1 77 ? -7.082 7.046 3.762 1.00 96.25 77 GLY A CA 1
ATOM 581 C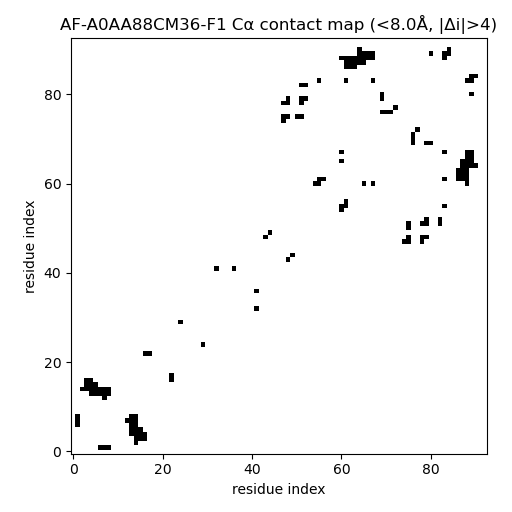 C . GLY A 1 77 ? -8.339 6.317 3.288 1.00 96.25 77 GLY A C 1
ATOM 582 O O . GLY A 1 77 ? -9.070 5.742 4.092 1.00 96.25 77 GLY A O 1
ATOM 583 N N . ARG A 1 78 ? -8.565 6.251 1.970 1.00 95.31 78 ARG A N 1
ATOM 584 C CA . ARG A 1 78 ? -9.687 5.485 1.402 1.00 95.31 78 ARG A CA 1
ATOM 585 C C . ARG A 1 78 ? -9.566 3.988 1.684 1.00 95.31 78 ARG A C 1
ATOM 587 O O . ARG A 1 78 ? -10.577 3.348 1.968 1.00 95.31 78 ARG A O 1
ATOM 594 N N . MET A 1 79 ? -8.354 3.437 1.648 1.00 95.81 79 MET A N 1
ATOM 595 C CA . MET A 1 79 ? -8.108 2.042 2.030 1.00 95.81 79 MET A CA 1
ATOM 596 C C . MET A 1 79 ? -8.317 1.825 3.530 1.00 95.81 79 MET A C 1
ATOM 598 O O . MET A 1 79 ? -8.947 0.844 3.920 1.00 95.81 79 MET A O 1
ATOM 602 N N . ALA A 1 80 ? -7.878 2.773 4.360 1.00 95.38 80 ALA A N 1
ATOM 603 C CA . ALA A 1 80 ? -8.061 2.750 5.805 1.00 95.38 80 ALA A CA 1
ATOM 604 C C . ALA A 1 80 ? -9.532 2.663 6.199 1.00 95.38 80 ALA A C 1
ATOM 606 O O . ALA A 1 80 ? -9.901 1.803 6.995 1.00 95.38 80 ALA A O 1
ATOM 607 N N . VAL A 1 81 ? -10.382 3.499 5.594 1.00 94.44 81 VAL A N 1
ATOM 608 C CA . VAL A 1 81 ? -11.829 3.494 5.856 1.00 94.44 81 VAL A CA 1
ATOM 609 C C . VAL A 1 81 ? -12.434 2.141 5.485 1.00 94.44 81 VAL A C 1
ATOM 611 O O . VAL A 1 81 ? -13.181 1.569 6.279 1.00 94.44 81 VAL A O 1
ATOM 614 N N . LYS A 1 82 ? -12.086 1.598 4.308 1.00 93.44 82 LYS A N 1
ATOM 615 C CA . LYS A 1 82 ? -12.583 0.292 3.846 1.00 93.44 82 LYS A CA 1
ATOM 616 C C . LYS A 1 82 ? -12.177 -0.839 4.796 1.00 93.44 82 LYS A C 1
ATOM 618 O O . LYS A 1 82 ? -13.038 -1.625 5.183 1.00 93.44 82 LYS A O 1
ATOM 623 N N . PHE A 1 83 ? -10.911 -0.899 5.213 1.00 94.50 83 PHE A N 1
ATOM 624 C CA . PHE A 1 83 ? -10.443 -1.923 6.152 1.00 94.50 83 PHE A CA 1
ATOM 625 C C . PHE A 1 83 ? -11.061 -1.772 7.540 1.00 94.50 83 PHE A C 1
ATOM 627 O O . PHE A 1 83 ? -11.597 -2.745 8.063 1.00 94.50 83 PHE A O 1
ATOM 634 N N . ALA A 1 84 ? -11.055 -0.568 8.114 1.00 91.56 84 ALA A N 1
ATOM 635 C CA . ALA A 1 84 ? -11.639 -0.319 9.431 1.00 91.56 84 ALA A CA 1
ATOM 636 C C . ALA A 1 84 ? -13.133 -0.680 9.465 1.00 91.56 84 ALA A C 1
ATOM 638 O O . ALA A 1 84 ? -13.603 -1.291 10.427 1.00 91.56 84 ALA A O 1
ATOM 639 N N . LYS A 1 85 ? -13.880 -0.369 8.394 1.00 90.19 85 LYS A N 1
ATOM 640 C CA . LYS A 1 85 ? -15.287 -0.766 8.263 1.00 90.19 85 LYS A CA 1
ATOM 641 C C . LYS A 1 85 ? -15.445 -2.283 8.153 1.00 90.19 85 LYS A C 1
ATOM 643 O O . LYS A 1 85 ? -16.263 -2.843 8.877 1.00 90.19 85 LYS A O 1
ATOM 648 N N . ALA A 1 86 ? -14.663 -2.942 7.296 1.00 90.94 86 ALA A N 1
ATOM 649 C CA . ALA A 1 86 ? -14.726 -4.392 7.091 1.00 90.94 86 ALA A CA 1
ATOM 650 C C . ALA A 1 86 ? -14.335 -5.202 8.341 1.00 90.94 86 ALA A C 1
ATOM 652 O O . ALA A 1 86 ? -14.870 -6.281 8.564 1.00 90.94 86 ALA A O 1
ATOM 653 N N . MET A 1 87 ? -13.439 -4.674 9.179 1.00 89.44 87 MET A N 1
ATOM 654 C CA . MET A 1 87 ? -13.009 -5.296 10.439 1.00 89.44 87 MET A CA 1
ATOM 655 C C . MET A 1 87 ? -13.958 -5.013 11.621 1.00 89.44 87 MET A C 1
ATOM 657 O O . MET A 1 87 ? -13.748 -5.518 12.717 1.00 89.44 87 MET A O 1
ATOM 661 N N . GLY A 1 88 ? -15.009 -4.207 11.427 1.00 76.75 88 GLY A N 1
ATOM 662 C CA . GLY A 1 88 ? -15.980 -3.880 12.480 1.00 76.75 88 GLY A CA 1
ATOM 663 C C . GLY A 1 88 ? -15.576 -2.726 13.410 1.00 76.75 88 GLY A C 1
ATOM 664 O O . GLY A 1 88 ? -16.277 -2.464 14.388 1.00 76.75 88 GLY A O 1
ATOM 665 N N . GLY A 1 89 ? -14.488 -2.012 13.103 1.00 65.19 89 GLY A N 1
ATOM 666 C CA . GLY A 1 89 ? -14.011 -0.836 13.845 1.00 65.19 89 GLY A CA 1
ATOM 667 C C . GLY A 1 89 ? -14.665 0.492 13.433 1.00 65.19 89 GLY A C 1
ATOM 668 O O . GLY A 1 89 ? -14.427 1.520 14.056 1.00 65.19 89 GLY A O 1
ATOM 669 N N . LEU A 1 90 ? -15.494 0.516 12.382 1.00 58.97 90 LEU A N 1
ATOM 670 C CA . LEU A 1 90 ? -16.235 1.718 11.980 1.00 58.97 90 LEU A CA 1
ATOM 671 C C . LEU A 1 90 ? -17.748 1.486 12.122 1.00 58.97 90 LEU A C 1
ATOM 673 O O . LEU A 1 90 ? -18.391 0.853 11.274 1.00 58.97 90 LEU A O 1
ATOM 677 N N . ARG A 1 91 ? -18.351 2.019 13.190 1.00 54.66 91 ARG A N 1
ATOM 678 C CA . ARG A 1 91 ? -19.815 2.108 13.291 1.00 54.66 91 ARG A CA 1
ATOM 679 C C . ARG A 1 91 ? -20.311 3.090 12.226 1.00 54.66 91 ARG A C 1
ATOM 681 O O . ARG A 1 91 ? -19.811 4.203 12.126 1.00 54.66 91 ARG A O 1
ATOM 688 N N . SER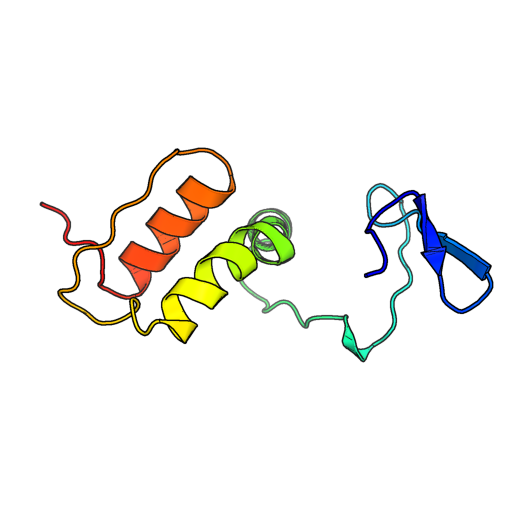 A 1 92 ? -21.259 2.654 11.398 1.00 48.62 92 SER A N 1
ATOM 689 C CA . SER A 1 92 ? -22.142 3.598 10.709 1.00 48.62 92 SER A CA 1
ATOM 690 C C . SER A 1 92 ? -22.975 4.225 11.817 1.00 48.62 92 SER A C 1
ATOM 692 O O . SER A 1 92 ? -23.677 3.488 12.510 1.00 48.62 92 SER A O 1
ATOM 694 N N . LEU A 1 93 ? -22.767 5.519 12.058 1.00 45.75 93 LEU A N 1
ATOM 695 C CA . LEU A 1 93 ? -23.744 6.329 12.776 1.00 45.75 93 LEU A CA 1
ATOM 696 C C . LEU A 1 93 ? -25.071 6.290 12.014 1.00 45.75 93 LEU A C 1
ATOM 698 O O . LEU A 1 93 ? -25.006 6.256 10.761 1.00 45.75 93 LEU A O 1
#